Protein AF-A0A6C8F8B3-F1 (afdb_monomer_lite)

Sequence (62 aa):
MIEVAEAHSMTVRSSVTQNLQMLCCGYNAGPSKVNAARMKGTIIIDEESFVHFIETGEIPDA

Secondary structure (DSSP, 8-state):
-HHHHHHTT----SS--TT--EEE--TT--HHHHHHHHHTT-EEE-HHHHHHHHHH-PPPP-

Organism: Salmonella virchow (strain SL491) (NCBI:txid465517)

Radius of gyration: 11.25 Å; chains: 1; bounding box: 26×23×25 Å

Foldseek 3Di:
DVVLCVVLVHDDDPADDLPAQADADDPPDDPVRVVSCVVSVHHYHYPVQVVVCSVPVDHDDD

Structure (mmCIF, N/CA/C/O backbone):
data_AF-A0A6C8F8B3-F1
#
_entry.id   AF-A0A6C8F8B3-F1
#
loop_
_atom_site.group_PDB
_atom_site.id
_atom_site.type_symbol
_atom_site.label_atom_id
_atom_site.label_alt_id
_atom_site.label_comp_id
_atom_site.label_asym_id
_atom_site.label_entity_id
_atom_site.label_seq_id
_atom_site.pdbx_PDB_ins_code
_atom_site.Cartn_x
_atom_site.Cartn_y
_atom_site.Cartn_z
_atom_site.occupancy
_atom_site.B_iso_or_equiv
_atom_site.auth_seq_id
_atom_site.auth_comp_id
_atom_site.auth_asym_id
_atom_site.auth_atom_id
_atom_site.pdbx_PDB_model_num
ATOM 1 N N . MET A 1 1 ? -10.520 4.063 -0.243 1.00 80.00 1 MET A N 1
ATOM 2 C CA . MET A 1 1 ? -9.526 3.041 0.162 1.00 80.00 1 MET A CA 1
ATOM 3 C C . MET A 1 1 ? -8.900 3.266 1.541 1.00 80.00 1 MET A C 1
ATOM 5 O O . MET A 1 1 ? -8.710 2.272 2.220 1.00 80.00 1 MET A O 1
ATOM 9 N N . ILE A 1 2 ? -8.593 4.499 1.987 1.00 87.75 2 ILE A N 1
ATOM 10 C CA . ILE A 1 2 ? -7.976 4.722 3.321 1.00 87.75 2 ILE A CA 1
ATOM 11 C C . ILE A 1 2 ? -8.841 4.147 4.451 1.00 87.75 2 ILE A C 1
ATOM 13 O O . ILE A 1 2 ? -8.356 3.337 5.228 1.00 87.75 2 ILE A O 1
ATOM 17 N N . GLU A 1 3 ? -10.131 4.485 4.471 1.00 92.62 3 GLU A N 1
ATOM 18 C CA . GLU A 1 3 ? -11.073 4.010 5.497 1.00 92.62 3 GLU A CA 1
ATOM 19 C C . GLU A 1 3 ? -11.201 2.478 5.520 1.00 92.62 3 GLU A C 1
ATOM 21 O O . GLU A 1 3 ? -11.245 1.877 6.588 1.00 92.62 3 GLU A O 1
ATOM 26 N N . VAL A 1 4 ? -11.200 1.836 4.345 1.00 92.00 4 VAL A N 1
ATOM 27 C CA . VAL A 1 4 ? -11.245 0.367 4.222 1.00 92.00 4 VAL A CA 1
ATOM 28 C C . VAL A 1 4 ? -9.969 -0.258 4.786 1.00 92.00 4 VAL A C 1
ATOM 30 O O . VAL A 1 4 ? -10.036 -1.190 5.579 1.00 92.00 4 VAL A O 1
ATOM 33 N N . ALA A 1 5 ? -8.799 0.283 4.440 1.00 92.12 5 ALA A N 1
ATOM 34 C CA . ALA A 1 5 ? -7.527 -0.185 4.984 1.00 92.12 5 ALA A CA 1
ATOM 35 C C . ALA A 1 5 ? -7.494 -0.061 6.520 1.00 92.12 5 ALA A C 1
ATOM 37 O O . ALA A 1 5 ? -7.132 -1.011 7.213 1.00 92.12 5 ALA A O 1
ATOM 38 N N . GLU A 1 6 ? -7.926 1.078 7.063 1.00 92.94 6 GLU A N 1
ATOM 39 C CA . GLU A 1 6 ? -7.967 1.316 8.510 1.00 92.94 6 GLU A CA 1
ATOM 40 C C . GLU A 1 6 ? -8.966 0.391 9.224 1.00 92.94 6 GLU A C 1
ATOM 42 O O . GLU A 1 6 ? -8.634 -0.174 10.268 1.00 92.94 6 GLU A O 1
ATOM 47 N N . ALA A 1 7 ? -10.145 0.153 8.639 1.00 94.62 7 ALA A N 1
ATOM 48 C CA . ALA A 1 7 ? -11.138 -0.788 9.164 1.00 94.62 7 ALA A CA 1
ATOM 49 C C . ALA A 1 7 ? -10.616 -2.237 9.217 1.00 94.62 7 ALA A C 1
ATOM 51 O O . ALA A 1 7 ? -10.968 -2.987 10.126 1.00 94.62 7 ALA A O 1
ATOM 52 N N . HIS A 1 8 ? -9.725 -2.613 8.296 1.00 92.62 8 HIS A N 1
ATOM 53 C CA . HIS A 1 8 ? -9.068 -3.923 8.252 1.00 92.62 8 HIS A CA 1
ATOM 54 C C . HIS A 1 8 ? -7.718 -3.953 8.997 1.00 92.62 8 HIS A C 1
ATOM 56 O O . HIS A 1 8 ? -6.872 -4.806 8.735 1.00 92.62 8 HIS A O 1
ATOM 62 N N . SER A 1 9 ? -7.511 -3.047 9.963 1.00 92.56 9 SER A N 1
ATOM 63 C CA . SER A 1 9 ? -6.303 -2.970 10.807 1.00 92.56 9 SER A CA 1
ATOM 64 C C . SER A 1 9 ? -4.994 -2.745 10.038 1.00 92.56 9 SER A C 1
ATOM 66 O O . SER A 1 9 ? -3.907 -3.059 10.529 1.00 92.56 9 SER A O 1
ATOM 68 N N . MET A 1 10 ? -5.069 -2.175 8.835 1.00 92.81 10 MET A N 1
ATOM 69 C CA . MET A 1 10 ? -3.893 -1.801 8.059 1.00 92.81 10 MET A CA 1
ATOM 70 C C . MET A 1 10 ? -3.442 -0.390 8.409 1.00 92.81 10 MET A C 1
ATOM 72 O O . MET A 1 10 ? -4.224 0.491 8.757 1.00 92.81 10 MET A O 1
ATOM 76 N N . THR A 1 11 ? -2.140 -0.157 8.279 1.00 93.12 11 THR A N 1
ATOM 77 C CA . THR A 1 11 ? -1.556 1.160 8.521 1.00 93.12 11 THR A CA 1
ATOM 78 C C . THR A 1 11 ? -1.269 1.875 7.207 1.00 93.12 11 THR A C 1
ATOM 80 O O . THR A 1 11 ? -0.368 1.486 6.464 1.00 93.12 11 THR A O 1
ATOM 83 N N . VAL A 1 12 ? -1.976 2.975 6.948 1.00 91.94 12 VAL A N 1
ATOM 84 C CA . VAL A 1 12 ? -1.767 3.79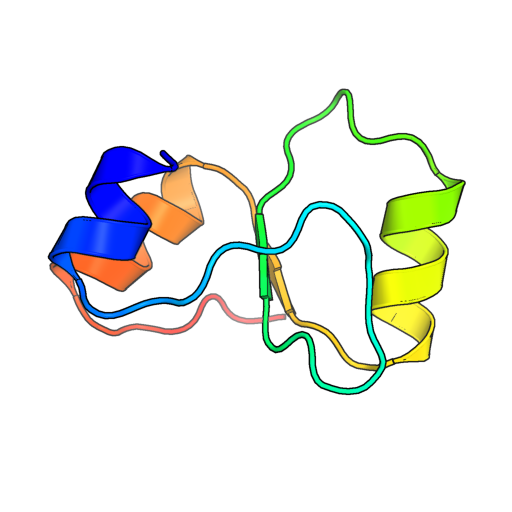2 5.746 1.00 91.94 12 VAL A CA 1
ATOM 85 C C . VAL A 1 12 ? -0.589 4.755 5.944 1.00 91.94 12 VAL A C 1
ATOM 87 O O . VAL A 1 12 ? -0.436 5.398 6.986 1.00 91.94 12 VAL A O 1
ATOM 90 N N . ARG A 1 13 ? 0.283 4.855 4.933 1.00 90.19 13 ARG A N 1
ATOM 91 C CA . ARG A 1 13 ? 1.441 5.764 4.912 1.00 90.19 13 ARG A CA 1
ATOM 92 C C . ARG A 1 13 ? 1.381 6.670 3.687 1.00 90.19 13 ARG A C 1
ATOM 94 O O . ARG A 1 13 ? 1.034 6.235 2.597 1.00 90.19 13 ARG A O 1
ATOM 101 N N . SER A 1 14 ? 1.776 7.931 3.853 1.00 86.62 14 SER A N 1
ATOM 102 C CA . SER A 1 14 ? 1.810 8.923 2.766 1.00 86.62 14 SER A CA 1
ATOM 103 C C . SER A 1 14 ? 3.036 8.793 1.847 1.00 86.62 14 SER A C 1
ATOM 105 O O . SER A 1 14 ? 3.063 9.366 0.753 1.00 86.62 14 SER A O 1
ATOM 107 N N . SER A 1 15 ? 4.051 8.030 2.268 1.00 83.69 15 SER A N 1
ATOM 108 C CA . SER A 1 15 ? 5.316 7.835 1.559 1.00 83.69 15 SER A CA 1
ATOM 109 C C . SER A 1 15 ? 5.710 6.357 1.466 1.00 83.69 15 SER A C 1
ATOM 111 O O . SER A 1 15 ? 5.320 5.533 2.293 1.00 83.69 15 SER A O 1
ATOM 113 N N . VAL A 1 16 ? 6.516 6.026 0.450 1.00 83.56 16 VAL A N 1
ATOM 114 C CA . VAL A 1 16 ? 7.106 4.689 0.281 1.00 83.56 16 VAL A CA 1
ATOM 115 C C . VAL A 1 16 ? 8.248 4.536 1.289 1.00 83.56 16 VAL A C 1
ATOM 117 O O . VAL A 1 16 ? 9.383 4.943 1.028 1.00 83.56 16 VAL A O 1
ATOM 120 N N . THR A 1 17 ? 7.950 3.996 2.471 1.00 85.50 17 THR A N 1
ATOM 121 C CA . THR A 1 17 ? 8.920 3.778 3.563 1.00 85.50 17 THR A CA 1
ATOM 122 C C . THR A 1 17 ? 9.711 2.478 3.360 1.00 85.50 17 THR A C 1
ATOM 124 O O . THR A 1 17 ? 9.545 1.817 2.341 1.00 85.50 17 THR A O 1
ATOM 127 N N . GLN A 1 18 ? 10.673 2.153 4.234 1.00 79.88 18 GLN A N 1
ATOM 128 C CA . GLN A 1 18 ? 11.457 0.905 4.118 1.00 79.88 18 GLN A CA 1
ATOM 129 C C . GLN A 1 18 ? 10.626 -0.350 4.426 1.00 79.88 18 GLN A C 1
ATOM 131 O O . GLN A 1 18 ? 10.871 -1.396 3.848 1.00 79.88 18 GLN A O 1
ATOM 136 N N . ASN A 1 19 ? 9.608 -0.223 5.279 1.00 86.00 19 ASN A N 1
ATOM 137 C CA . ASN A 1 19 ? 8.769 -1.340 5.715 1.00 86.00 19 ASN A CA 1
ATOM 138 C C . ASN A 1 19 ? 7.375 -1.278 5.078 1.00 86.00 19 ASN A C 1
ATOM 140 O O . ASN A 1 19 ? 6.401 -1.649 5.726 1.00 86.00 19 ASN A O 1
ATOM 144 N N . LEU A 1 20 ? 7.255 -0.731 3.864 1.00 90.81 20 LEU A N 1
ATOM 145 C CA . LEU A 1 20 ? 5.984 -0.723 3.145 1.00 90.81 20 LEU A CA 1
ATOM 146 C C . LEU A 1 20 ? 5.782 -2.088 2.477 1.00 90.81 20 LEU A C 1
ATOM 148 O O . LEU A 1 20 ? 6.538 -2.446 1.575 1.00 90.81 20 LEU A O 1
ATOM 152 N N . GLN A 1 21 ? 4.759 -2.826 2.907 1.00 90.56 21 GLN A N 1
ATOM 153 C CA . GLN A 1 21 ? 4.434 -4.152 2.368 1.00 90.56 21 GLN A CA 1
ATOM 154 C C . GLN A 1 21 ? 3.785 -4.054 0.989 1.00 90.56 21 GLN A C 1
ATOM 156 O O . GLN A 1 21 ? 4.123 -4.817 0.088 1.00 90.56 21 GLN A O 1
ATOM 161 N N . MET A 1 22 ? 2.879 -3.089 0.824 1.00 90.88 22 MET A N 1
ATOM 162 C CA . MET A 1 22 ? 2.032 -2.981 -0.354 1.00 90.88 22 MET A CA 1
ATOM 163 C C . MET A 1 22 ? 1.856 -1.520 -0.774 1.00 90.88 22 MET A C 1
ATOM 165 O O . MET A 1 22 ? 1.572 -0.646 0.047 1.00 90.88 22 MET A O 1
ATOM 169 N N . LEU A 1 23 ? 2.028 -1.257 -2.066 1.00 92.00 23 LEU A N 1
ATOM 170 C CA . LEU A 1 23 ? 1.686 -0.007 -2.723 1.00 92.00 23 LEU A CA 1
ATOM 171 C C . LEU A 1 23 ? 0.447 -0.259 -3.583 1.00 92.00 23 LEU A C 1
ATOM 173 O O . LEU A 1 23 ? 0.556 -0.816 -4.672 1.00 92.00 23 LEU A O 1
ATOM 177 N N . CYS A 1 24 ? -0.711 0.182 -3.098 1.00 91.12 24 CYS A N 1
ATOM 178 C CA . CYS A 1 24 ? -1.917 0.236 -3.913 1.00 91.12 24 CYS A CA 1
ATOM 179 C C . CYS A 1 24 ? -1.880 1.494 -4.791 1.00 91.12 24 CYS A C 1
ATOM 181 O O . CYS A 1 24 ? -1.866 2.624 -4.285 1.00 91.12 24 CYS A O 1
ATOM 183 N N . CYS A 1 25 ? -1.796 1.310 -6.107 1.00 88.44 25 CYS A N 1
ATOM 184 C CA . CYS A 1 25 ? -1.750 2.395 -7.070 1.00 88.44 25 CYS A CA 1
ATOM 185 C C . CYS A 1 25 ? -2.395 2.047 -8.414 1.00 88.44 25 CYS A C 1
ATOM 187 O O . CYS A 1 25 ? -2.141 0.993 -8.983 1.00 88.44 25 CYS A O 1
ATOM 189 N N . GLY A 1 26 ? -3.151 3.000 -8.968 1.00 82.62 26 GLY A N 1
ATOM 190 C CA . GLY A 1 26 ? -3.649 2.934 -10.344 1.00 82.62 26 GLY A CA 1
ATOM 191 C C . GLY A 1 26 ? -2.723 3.612 -11.364 1.00 82.62 26 GLY A C 1
ATOM 192 O O . GLY A 1 26 ? -1.627 4.073 -11.038 1.00 82.62 26 GLY A O 1
ATOM 193 N N . TYR A 1 27 ? -3.222 3.759 -12.595 1.00 75.62 27 TYR A N 1
ATOM 194 C CA . TYR A 1 27 ? -2.517 4.335 -13.756 1.00 75.62 27 TYR A CA 1
ATOM 195 C C . TYR A 1 27 ? -1.839 5.700 -13.506 1.00 75.62 27 TYR A C 1
ATOM 197 O O . TYR A 1 27 ? -0.817 6.011 -14.111 1.00 75.62 27 TYR A O 1
ATOM 205 N N . ASN A 1 28 ? -2.363 6.507 -12.579 1.00 76.75 28 ASN A N 1
ATOM 206 C CA . ASN A 1 28 ? -1.840 7.842 -12.267 1.00 76.7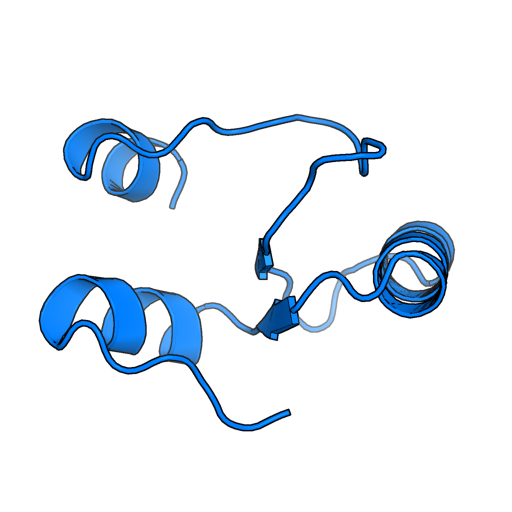5 28 ASN A CA 1
ATOM 207 C C . ASN A 1 28 ? -0.653 7.852 -11.284 1.00 76.75 28 ASN A C 1
ATOM 209 O O . ASN A 1 28 ? -0.205 8.928 -10.874 1.00 76.75 28 ASN A O 1
ATOM 213 N N . ALA A 1 29 ? -0.141 6.697 -10.845 1.00 78.69 29 ALA A N 1
ATOM 214 C CA . ALA A 1 29 ? 1.002 6.684 -9.942 1.00 78.69 29 ALA A CA 1
ATOM 215 C C . ALA A 1 29 ? 2.286 7.145 -10.632 1.00 78.69 29 ALA A C 1
ATOM 217 O O . ALA A 1 29 ? 2.788 6.532 -11.570 1.00 78.69 29 ALA A O 1
ATOM 218 N N . GLY A 1 30 ? 2.847 8.233 -10.101 1.00 82.94 30 GLY A N 1
ATOM 219 C CA . GLY A 1 30 ? 4.094 8.790 -10.601 1.00 82.94 30 GLY A CA 1
ATOM 220 C C . GLY A 1 30 ? 5.240 7.763 -10.562 1.00 82.94 30 GLY A C 1
ATOM 221 O O . GLY A 1 30 ? 5.386 7.041 -9.565 1.00 82.94 30 GLY A O 1
ATOM 222 N N . PRO A 1 31 ? 6.104 7.739 -11.595 1.00 86.94 31 PRO A N 1
ATOM 223 C CA . PRO A 1 31 ? 7.125 6.705 -11.779 1.00 86.94 31 PRO A CA 1
ATOM 224 C C . PRO A 1 31 ? 8.091 6.598 -10.594 1.00 86.94 31 PRO A C 1
ATOM 226 O O . PRO A 1 31 ? 8.536 5.504 -10.257 1.00 86.94 31 PRO A O 1
ATOM 229 N N . SER A 1 32 ? 8.367 7.703 -9.894 1.00 89.94 32 SER A N 1
ATOM 230 C CA . SER A 1 32 ? 9.249 7.710 -8.721 1.00 89.94 32 SER A CA 1
ATOM 231 C C . SER A 1 32 ? 8.744 6.824 -7.576 1.00 89.94 32 SER A C 1
ATOM 233 O O . SER A 1 32 ? 9.548 6.151 -6.935 1.00 89.94 32 SER A O 1
ATOM 235 N N . LYS A 1 33 ? 7.428 6.790 -7.314 1.00 86.56 33 LYS A N 1
ATOM 236 C CA . LYS A 1 33 ? 6.853 5.966 -6.234 1.00 86.56 33 LYS A CA 1
ATOM 237 C C . LYS A 1 33 ? 6.852 4.486 -6.604 1.00 86.56 33 LYS A C 1
ATOM 239 O O . LYS A 1 33 ? 7.232 3.661 -5.779 1.00 86.56 33 LYS A O 1
ATOM 244 N N . VAL A 1 34 ? 6.493 4.178 -7.849 1.00 90.12 34 VAL A N 1
ATOM 245 C CA . VAL A 1 34 ? 6.500 2.812 -8.391 1.00 90.12 34 VAL A CA 1
ATOM 246 C C . VAL A 1 34 ? 7.919 2.242 -8.374 1.00 90.12 34 VAL A C 1
ATOM 248 O O . VAL A 1 34 ? 8.139 1.155 -7.851 1.00 90.12 34 VAL A O 1
ATOM 251 N N . ASN A 1 35 ? 8.908 2.998 -8.857 1.00 90.81 35 ASN A N 1
ATOM 252 C CA . ASN A 1 35 ? 10.306 2.565 -8.848 1.00 90.81 35 ASN A CA 1
ATOM 253 C C . ASN A 1 35 ? 10.832 2.357 -7.424 1.00 90.81 35 ASN A C 1
ATOM 255 O O . ASN A 1 35 ? 11.459 1.337 -7.152 1.00 90.81 35 ASN A O 1
ATOM 259 N N . ALA A 1 36 ? 10.537 3.278 -6.499 1.00 90.50 36 ALA A N 1
ATOM 260 C CA . ALA A 1 36 ? 10.938 3.132 -5.102 1.00 90.50 36 ALA A CA 1
ATOM 261 C C . ALA A 1 36 ? 10.322 1.889 -4.438 1.00 90.50 36 ALA A C 1
ATOM 263 O O . ALA A 1 36 ? 11.003 1.228 -3.659 1.00 90.50 36 ALA A O 1
ATOM 264 N N . ALA A 1 37 ? 9.062 1.566 -4.745 1.00 90.38 37 ALA A N 1
ATOM 265 C CA . ALA A 1 37 ? 8.392 0.365 -4.250 1.00 90.38 37 ALA A CA 1
ATOM 266 C C . ALA A 1 37 ? 9.025 -0.912 -4.824 1.00 90.38 37 ALA A C 1
ATOM 268 O O . ALA A 1 37 ? 9.406 -1.797 -4.060 1.00 90.38 37 ALA A O 1
ATOM 269 N N . ARG A 1 38 ? 9.257 -0.962 -6.145 1.00 88.31 38 ARG A N 1
ATOM 270 C CA . ARG A 1 38 ? 9.940 -2.091 -6.806 1.00 88.31 38 ARG A CA 1
ATOM 271 C C . ARG A 1 38 ? 11.322 -2.356 -6.218 1.00 88.31 38 ARG A C 1
ATOM 273 O O . ARG A 1 38 ? 11.649 -3.494 -5.910 1.00 88.31 38 ARG A O 1
ATOM 280 N N . MET A 1 39 ? 12.117 -1.305 -6.010 1.00 90.06 39 MET A N 1
ATOM 281 C CA . MET A 1 39 ? 13.459 -1.425 -5.427 1.00 90.06 39 MET A CA 1
ATOM 282 C C . MET A 1 39 ? 13.458 -1.999 -4.005 1.00 90.06 39 MET A C 1
ATOM 284 O O . MET A 1 39 ? 14.469 -2.542 -3.571 1.00 90.06 39 MET A O 1
ATOM 288 N N . LYS A 1 40 ? 12.350 -1.861 -3.275 1.00 89.31 40 LYS A N 1
ATOM 289 C CA . LYS A 1 40 ? 12.198 -2.332 -1.894 1.00 89.31 40 LYS A CA 1
ATOM 290 C C . LYS A 1 40 ? 11.491 -3.683 -1.789 1.00 89.31 40 LYS A C 1
ATOM 292 O O . LYS A 1 40 ? 11.277 -4.151 -0.677 1.00 89.31 40 LYS A O 1
ATOM 297 N N . GLY A 1 41 ? 11.117 -4.295 -2.915 1.00 87.75 41 GLY A N 1
ATOM 298 C CA . GLY A 1 41 ? 10.324 -5.526 -2.923 1.00 87.75 41 GLY A CA 1
ATOM 299 C C . GLY A 1 41 ? 8.901 -5.335 -2.389 1.00 87.75 41 GLY A C 1
ATOM 300 O O . GLY A 1 41 ? 8.282 -6.294 -1.942 1.00 87.75 41 GLY A O 1
ATOM 301 N N . THR A 1 42 ? 8.388 -4.101 -2.402 1.00 90.50 42 THR A N 1
ATOM 302 C CA . THR A 1 42 ? 6.998 -3.803 -2.047 1.00 90.50 42 THR A CA 1
ATOM 303 C C . THR A 1 42 ? 6.075 -4.371 -3.124 1.00 90.50 42 THR A C 1
ATOM 305 O O . THR A 1 42 ? 6.301 -4.134 -4.313 1.00 90.50 42 THR A O 1
ATOM 308 N N . ILE A 1 43 ? 5.012 -5.063 -2.713 1.00 90.81 43 ILE A N 1
ATOM 309 C CA . ILE A 1 43 ? 3.985 -5.583 -3.621 1.00 90.81 43 ILE A CA 1
ATOM 310 C C . ILE A 1 43 ? 3.255 -4.391 -4.244 1.00 90.81 43 ILE A C 1
ATOM 312 O O . ILE A 1 43 ? 2.803 -3.495 -3.530 1.00 90.81 43 ILE A O 1
ATOM 316 N N . ILE A 1 44 ? 3.156 -4.354 -5.569 1.00 90.75 44 ILE A N 1
ATOM 317 C CA . ILE A 1 44 ? 2.446 -3.295 -6.290 1.00 90.75 44 ILE A CA 1
ATOM 318 C C . ILE A 1 44 ? 1.138 -3.875 -6.785 1.00 90.75 44 ILE A C 1
ATOM 320 O O . ILE A 1 44 ? 1.151 -4.856 -7.518 1.00 90.75 44 ILE A O 1
ATOM 324 N N . ILE A 1 45 ? 0.032 -3.261 -6.386 1.00 91.50 45 ILE A N 1
ATOM 325 C CA . ILE A 1 45 ? -1.309 -3.739 -6.713 1.00 91.50 45 ILE A CA 1
ATOM 326 C C . ILE A 1 45 ? -2.182 -2.572 -7.160 1.00 91.50 45 ILE A C 1
ATOM 328 O O . ILE A 1 45 ? -1.901 -1.419 -6.820 1.00 91.50 45 ILE A O 1
ATOM 332 N N . ASP A 1 46 ? -3.248 -2.864 -7.890 1.00 91.56 46 ASP A N 1
ATOM 333 C CA . ASP A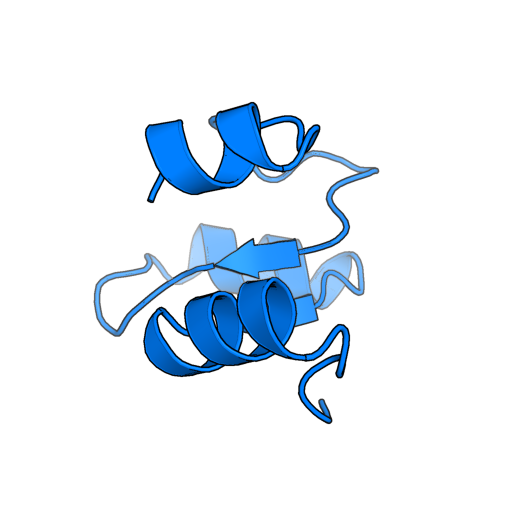 1 46 ? -4.286 -1.890 -8.201 1.00 91.56 46 ASP A CA 1
ATOM 334 C C . ASP A 1 46 ? -5.450 -1.952 -7.198 1.00 91.56 46 ASP A C 1
ATOM 336 O O . ASP A 1 46 ? -5.423 -2.679 -6.202 1.00 91.56 46 ASP A O 1
ATOM 340 N N . GLU A 1 47 ? -6.454 -1.110 -7.432 1.00 91.06 47 GLU A N 1
ATOM 341 C CA . GLU A 1 47 ? -7.631 -1.002 -6.571 1.00 91.06 47 GLU A CA 1
ATOM 342 C C . GLU A 1 47 ? -8.461 -2.292 -6.552 1.00 91.06 47 GLU A C 1
ATOM 344 O O . GLU A 1 47 ? -8.884 -2.717 -5.480 1.00 91.06 47 GLU A O 1
ATOM 349 N N . GLU A 1 48 ? -8.648 -2.940 -7.704 1.00 91.69 48 GLU A N 1
ATOM 350 C CA . GLU A 1 48 ? -9.415 -4.187 -7.813 1.00 91.69 48 GLU A CA 1
ATOM 351 C C . GLU A 1 48 ? -8.744 -5.313 -7.019 1.00 91.69 48 GLU A C 1
ATOM 353 O O . GLU A 1 48 ? -9.372 -5.957 -6.178 1.00 91.69 48 GLU A O 1
ATOM 358 N N . SER A 1 49 ? -7.431 -5.466 -7.187 1.00 91.94 49 SER A N 1
ATOM 359 C CA . SER A 1 49 ? -6.627 -6.439 -6.450 1.00 91.94 49 SER A CA 1
ATOM 360 C C . SER A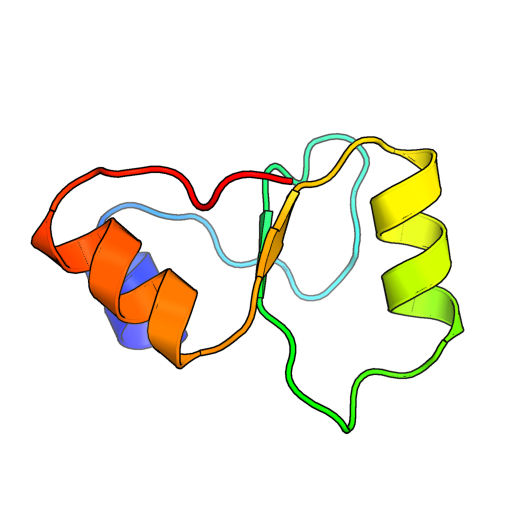 1 49 ? -6.602 -6.158 -4.945 1.00 91.94 49 SER A C 1
ATOM 362 O O . SER A 1 49 ? -6.553 -7.085 -4.137 1.00 91.94 49 SER A O 1
ATOM 364 N N . PHE A 1 50 ? -6.645 -4.883 -4.540 1.00 92.75 50 PHE A N 1
ATOM 365 C CA . PHE A 1 50 ? -6.714 -4.505 -3.126 1.00 92.75 50 PHE A CA 1
ATOM 366 C C . PHE A 1 50 ? -8.036 -4.938 -2.500 1.00 92.75 50 PHE A C 1
ATOM 368 O O . PHE A 1 50 ? -8.037 -5.488 -1.401 1.00 92.75 50 PHE A O 1
ATOM 375 N N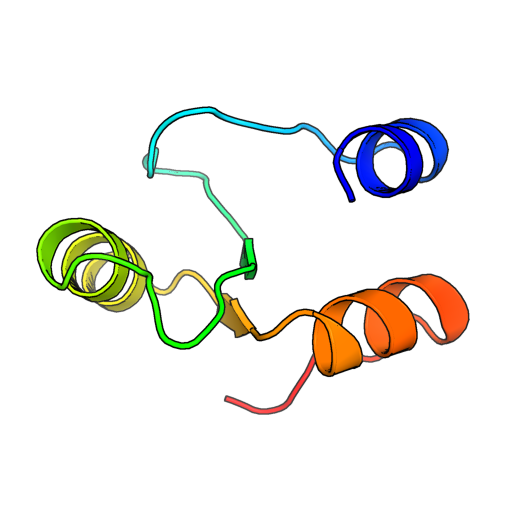 . VAL A 1 51 ? -9.152 -4.716 -3.197 1.00 92.62 51 VAL A N 1
ATOM 376 C CA . VAL A 1 51 ? -10.474 -5.158 -2.737 1.00 92.62 51 VAL A CA 1
ATOM 377 C C . VAL A 1 51 ? -10.519 -6.681 -2.641 1.00 92.62 51 VAL A C 1
ATOM 379 O O . VAL A 1 51 ? -10.900 -7.201 -1.595 1.00 92.62 51 VAL A O 1
ATOM 382 N N . HIS A 1 52 ? -10.028 -7.393 -3.660 1.00 93.81 52 HIS A N 1
ATOM 383 C CA . HIS A 1 52 ? -9.955 -8.857 -3.638 1.00 93.81 52 HIS A CA 1
ATOM 384 C C . HIS A 1 52 ? -9.145 -9.380 -2.447 1.00 93.81 52 HIS A C 1
ATOM 386 O O . HIS A 1 52 ? -9.591 -10.281 -1.739 1.00 93.81 52 HIS A O 1
ATOM 392 N N . PHE A 1 53 ? -7.989 -8.775 -2.163 1.00 93.12 53 PHE A N 1
ATOM 393 C CA . PHE A 1 53 ? -7.171 -9.110 -0.995 1.00 93.12 53 PHE A CA 1
ATOM 394 C C . PHE A 1 53 ? -7.912 -8.878 0.328 1.00 93.12 53 PHE A C 1
ATOM 396 O O . PHE A 1 53 ? -7.847 -9.713 1.229 1.00 93.12 53 PHE A O 1
ATOM 403 N N . ILE A 1 54 ? -8.633 -7.764 0.456 1.00 93.19 54 ILE A N 1
ATOM 404 C CA . ILE A 1 54 ? -9.420 -7.443 1.653 1.00 93.19 54 ILE A CA 1
ATOM 405 C C . ILE A 1 54 ? -10.542 -8.468 1.881 1.00 93.19 54 ILE A C 1
ATOM 407 O O . ILE A 1 54 ? -10.808 -8.835 3.027 1.00 93.19 54 ILE A O 1
ATOM 411 N N . GLU A 1 55 ? -11.187 -8.929 0.810 1.00 93.56 55 GLU A N 1
ATOM 412 C CA . GLU A 1 55 ? -12.323 -9.854 0.866 1.00 93.56 55 GLU A CA 1
ATOM 413 C C . GLU A 1 55 ? -11.904 -11.316 1.068 1.00 93.56 55 GLU A C 1
ATOM 415 O O . GLU A 1 55 ? -12.577 -12.055 1.789 1.00 93.56 55 GLU A O 1
ATOM 420 N N . THR A 1 56 ? -10.801 -11.740 0.447 1.00 94.31 56 THR A N 1
ATOM 421 C CA . THR A 1 56 ? -10.406 -13.160 0.366 1.00 94.31 56 THR A CA 1
ATOM 422 C C . THR A 1 56 ? -9.157 -13.505 1.173 1.00 94.31 56 THR A C 1
ATOM 424 O O . THR A 1 56 ? -8.957 -14.662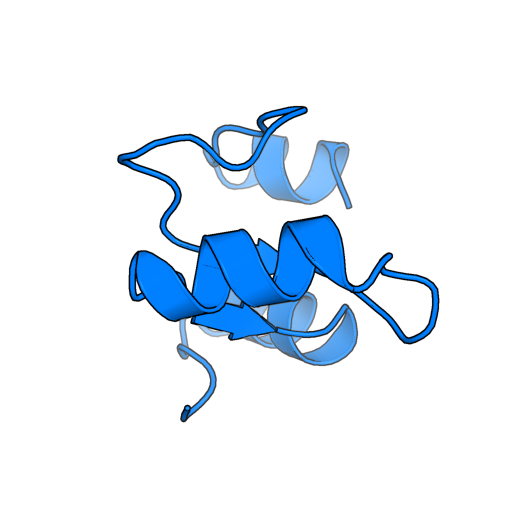 1.539 1.00 94.31 56 THR A O 1
ATOM 427 N N . GLY A 1 57 ? -8.308 -12.518 1.467 1.00 90.88 57 GLY A N 1
ATOM 428 C CA . GLY A 1 57 ? -6.973 -12.724 2.026 1.00 90.88 57 GLY A CA 1
ATOM 429 C C . GLY A 1 57 ? -5.931 -13.205 1.010 1.00 90.88 57 GLY A C 1
ATOM 430 O O . GLY A 1 57 ? -4.782 -13.427 1.394 1.00 90.88 57 GLY A O 1
ATOM 431 N N . GLU A 1 58 ? -6.292 -13.359 -0.267 1.00 91.38 58 GLU A N 1
ATOM 432 C CA . GLU A 1 58 ? -5.359 -13.746 -1.325 1.00 91.38 58 GLU A CA 1
ATOM 433 C C . GLU A 1 58 ? -4.441 -12.574 -1.686 1.00 91.38 58 GLU A C 1
ATOM 435 O O . GLU A 1 58 ? -4.892 -11.456 -1.939 1.00 91.38 58 GLU A O 1
ATOM 440 N N . ILE A 1 59 ? -3.130 -12.823 -1.698 1.00 85.38 59 ILE A N 1
ATOM 441 C CA . ILE A 1 59 ? -2.154 -11.830 -2.149 1.00 85.38 59 ILE A CA 1
ATOM 442 C C . ILE A 1 59 ? -2.056 -11.923 -3.676 1.00 85.38 59 ILE A C 1
ATOM 444 O O . ILE A 1 59 ? -1.848 -13.027 -4.177 1.00 85.38 59 ILE A O 1
ATOM 448 N N . PRO A 1 60 ? -2.167 -10.802 -4.412 1.00 75.62 60 PRO A N 1
ATOM 449 C CA . PRO A 1 60 ? -2.014 -10.803 -5.863 1.00 75.62 60 PRO A CA 1
ATOM 450 C C . PRO A 1 60 ? -0.632 -11.327 -6.258 1.00 75.62 60 PRO A C 1
ATOM 452 O O . PRO A 1 60 ? 0.379 -10.866 -5.718 1.00 75.62 60 PRO A O 1
ATOM 455 N N . ASP A 1 61 ? -0.594 -12.283 -7.186 1.00 68.12 61 ASP A N 1
ATOM 456 C CA . ASP A 1 61 ? 0.661 -12.797 -7.731 1.00 68.12 61 ASP A CA 1
ATOM 457 C C . ASP A 1 61 ? 1.426 -11.670 -8.451 1.00 68.12 61 ASP A C 1
ATOM 459 O O . ASP A 1 61 ? 0.838 -10.849 -9.161 1.00 68.12 61 ASP A O 1
ATOM 463 N N . ALA A 1 62 ? 2.739 -11.609 -8.200 1.00 55.66 62 ALA A N 1
ATOM 464 C CA . ALA A 1 62 ? 3.640 -10.535 -8.632 1.00 55.66 62 ALA A CA 1
ATOM 465 C C . ALA A 1 62 ? 3.977 -10.549 -10.132 1.00 55.66 62 ALA A C 1
ATOM 467 O O . ALA A 1 62 ? 4.146 -11.651 -10.703 1.00 55.66 62 ALA A O 1
#

pLDDT: mean 88.09, std 6.75, range [55.66, 94.62]

InterPro domains:
  IPR036420 BRCT domain superfamily [G3DSA:3.40.50.10190] (1-59)